Protein AF-A0A3D0DVX0-F1 (afdb_monomer_lite)

Sequence (64 aa):
MTAHTLILPLSAQYRIEDVLAFHARDAEGLAEQVGAHGVRKAVLLDGVPVLFDVRLGAAAAACR

Secondary structure (DSSP, 8-state):
-----EEEE--TT--HHHHHHHHTT-SS-SSEEEETTEEEEEEEETTEEEEEEEEE-SSEEEE-

pLDDT: mean 94.26, std 4.83, range [64.5, 98.12]

Foldseek 3Di:
DDDDKDKAWDDLPDDQVVVLVVVCPPVVQPQWDGDPFWIWGWDQDVNDTDIWTWGHDNTIIIID

Structure (mmCIF, N/CA/C/O backbone):
data_AF-A0A3D0DVX0-F1
#
_entry.id   AF-A0A3D0DVX0-F1
#
loop_
_atom_site.group_PDB
_atom_site.id
_atom_site.type_symbol
_atom_site.label_atom_id
_atom_site.label_alt_id
_atom_site.label_comp_id
_atom_site.label_asym_id
_atom_site.label_entity_id
_atom_site.label_seq_id
_atom_site.pdbx_PDB_ins_code
_atom_site.Cartn_x
_atom_site.Cartn_y
_atom_site.Cartn_z
_atom_site.occupancy
_atom_site.B_iso_or_equiv
_atom_site.auth_seq_id
_atom_site.auth_comp_id
_atom_site.auth_asym_id
_atom_site.auth_atom_id
_atom_site.pdbx_PDB_model_num
ATOM 1 N N . MET A 1 1 ? -0.632 -11.505 18.127 1.00 64.50 1 MET A N 1
ATOM 2 C CA . MET A 1 1 ? -1.277 -10.973 16.910 1.00 64.50 1 MET A CA 1
ATOM 3 C C . MET A 1 1 ? -1.053 -11.978 15.799 1.00 64.50 1 MET A C 1
ATOM 5 O O . MET A 1 1 ? 0.098 -12.281 15.508 1.00 64.50 1 MET A O 1
ATOM 9 N N . THR A 1 2 ? -2.122 -12.555 15.261 1.00 83.44 2 THR A N 1
ATOM 10 C CA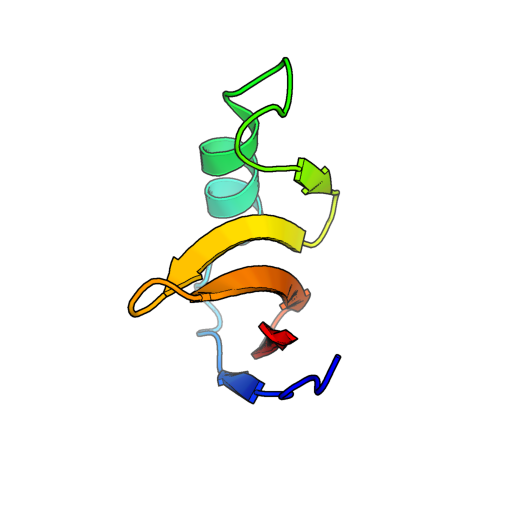 . THR A 1 2 ? -2.048 -13.486 14.127 1.00 83.44 2 THR A CA 1
ATOM 11 C C . THR A 1 2 ? -1.897 -12.669 12.847 1.00 83.44 2 THR A C 1
ATOM 13 O O . THR A 1 2 ? -2.545 -11.636 12.718 1.00 83.44 2 THR A O 1
ATOM 16 N N . ALA A 1 3 ? -1.024 -13.089 11.934 1.00 87.00 3 ALA A N 1
ATOM 17 C 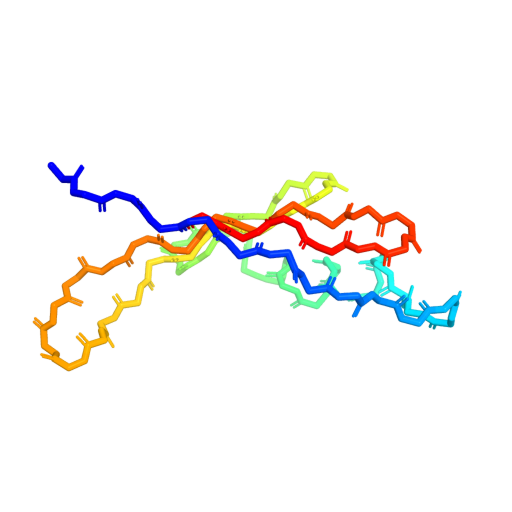CA . ALA A 1 3 ? -0.837 -12.435 10.641 1.00 87.00 3 ALA A CA 1
ATOM 18 C C . ALA A 1 3 ? -1.297 -13.379 9.528 1.00 87.00 3 ALA A C 1
ATOM 20 O O . ALA A 1 3 ? -1.049 -14.585 9.612 1.00 87.00 3 ALA A O 1
ATOM 21 N N . HIS A 1 4 ? -1.943 -12.832 8.502 1.00 93.38 4 HIS A N 1
ATOM 22 C CA . HIS A 1 4 ? -2.400 -13.581 7.336 1.00 93.38 4 HIS A CA 1
ATOM 23 C C . HIS A 1 4 ? -1.646 -13.087 6.116 1.00 93.38 4 HIS A C 1
ATOM 25 O O . HIS A 1 4 ? -1.631 -11.893 5.862 1.00 93.38 4 HIS A O 1
ATOM 31 N N . THR A 1 5 ? -1.048 -13.997 5.351 1.00 95.19 5 THR A N 1
ATOM 32 C CA . THR A 1 5 ? -0.337 -13.621 4.128 1.00 95.19 5 THR A CA 1
ATOM 33 C C . THR A 1 5 ? -1.167 -13.983 2.908 1.00 95.19 5 THR A C 1
ATOM 35 O O . THR A 1 5 ? -1.588 -15.131 2.760 1.00 95.19 5 THR A O 1
ATOM 38 N N . LEU A 1 6 ? -1.357 -13.016 2.016 1.00 97.12 6 LEU A N 1
ATOM 39 C CA . LEU A 1 6 ? -2.012 -13.184 0.723 1.00 97.12 6 LEU A CA 1
ATOM 40 C C . LEU A 1 6 ? -1.078 -12.703 -0.386 1.00 97.12 6 LEU A C 1
ATOM 42 O O . LEU A 1 6 ? -0.381 -11.701 -0.232 1.00 97.12 6 LEU A O 1
ATOM 46 N N . ILE A 1 7 ? -1.082 -13.412 -1.513 1.00 98.12 7 ILE A N 1
ATOM 47 C CA . ILE A 1 7 ? -0.394 -12.986 -2.731 1.00 98.12 7 ILE A CA 1
ATOM 48 C C . ILE A 1 7 ? -1.456 -12.651 -3.768 1.00 98.12 7 ILE A C 1
ATOM 50 O O . ILE A 1 7 ? -2.256 -13.510 -4.137 1.00 98.12 7 ILE A O 1
ATOM 54 N N . LEU A 1 8 ? -1.463 -11.404 -4.229 1.00 97.62 8 LEU A N 1
ATOM 55 C CA . LEU A 1 8 ? -2.384 -10.937 -5.259 1.00 97.62 8 LEU A CA 1
ATOM 56 C C . LEU A 1 8 ? -1.617 -10.772 -6.574 1.00 97.62 8 LEU A C 1
ATOM 58 O O . LEU A 1 8 ? -0.629 -10.038 -6.583 1.00 97.62 8 LEU A O 1
ATOM 62 N N . PRO A 1 9 ? -2.021 -11.422 -7.679 1.00 98.06 9 PRO A N 1
ATOM 63 C CA . PRO A 1 9 ? -1.388 -11.194 -8.971 1.00 98.06 9 PRO A CA 1
ATOM 64 C C . PRO A 1 9 ? -1.655 -9.761 -9.438 1.00 98.06 9 PRO A C 1
ATOM 66 O O . PRO A 1 9 ? -2.767 -9.248 -9.312 1.00 98.06 9 PRO A O 1
ATOM 69 N N . LEU A 1 10 ? -0.633 -9.125 -9.999 1.00 97.00 10 LEU A N 1
ATOM 70 C CA . LEU A 1 10 ? -0.729 -7.816 -10.631 1.00 97.00 10 LEU A CA 1
ATOM 71 C C . LEU A 1 10 ? -0.591 -7.985 -12.140 1.00 97.00 10 LEU A C 1
ATOM 73 O O . LEU A 1 10 ? 0.187 -8.809 -12.621 1.00 97.00 10 LEU A O 1
ATOM 77 N N . SER A 1 11 ? -1.364 -7.207 -12.894 1.00 96.62 11 SER A N 1
ATOM 78 C CA . SER A 1 11 ? -1.199 -7.173 -14.343 1.00 96.62 11 SER A CA 1
ATOM 79 C C . SER A 1 11 ? 0.137 -6.526 -14.707 1.00 96.62 11 SER A C 1
ATOM 81 O O . SER A 1 11 ? 0.653 -5.679 -13.980 1.00 96.62 11 SER A O 1
ATOM 83 N N . ALA A 1 12 ? 0.672 -6.870 -15.878 1.00 94.94 12 ALA A N 1
ATOM 84 C CA . ALA A 1 12 ? 1.894 -6.247 -16.388 1.00 94.94 12 ALA A CA 1
ATOM 85 C C . ALA A 1 12 ? 1.744 -4.727 -16.616 1.00 94.94 12 ALA A C 1
ATOM 87 O O . ALA A 1 12 ? 2.735 -4.010 -16.685 1.00 94.94 12 ALA A O 1
ATOM 88 N N . GLN A 1 13 ? 0.508 -4.237 -16.745 1.00 96.50 13 GLN A N 1
ATOM 89 C CA . GLN A 1 13 ? 0.170 -2.823 -16.906 1.00 96.50 13 GLN A CA 1
ATOM 90 C C . GLN A 1 13 ? -0.100 -2.112 -15.571 1.00 96.50 13 GLN A C 1
ATOM 92 O O . GLN A 1 13 ? -0.499 -0.948 -15.577 1.00 96.50 13 GLN A O 1
ATOM 97 N N . TYR A 1 14 ? 0.054 -2.790 -14.432 1.00 96.00 14 TYR A N 1
ATOM 98 C CA . TYR A 1 14 ? -0.170 -2.178 -13.129 1.00 96.00 14 TYR A CA 1
ATOM 99 C C . TYR A 1 14 ? 0.922 -1.143 -12.828 1.00 96.00 14 TYR A C 1
ATOM 101 O O . TYR A 1 14 ? 2.103 -1.473 -12.732 1.00 96.00 14 TYR A O 1
ATOM 109 N N . ARG A 1 15 ? 0.522 0.121 -12.671 1.00 95.38 15 ARG A N 1
ATOM 110 C CA . ARG A 1 15 ? 1.431 1.260 -12.483 1.00 95.38 15 ARG A CA 1
ATOM 111 C C . ARG A 1 15 ? 1.697 1.479 -11.000 1.00 95.38 15 ARG A C 1
ATOM 113 O O . ARG A 1 15 ? 0.942 2.165 -10.312 1.00 95.38 15 ARG A O 1
ATOM 120 N N . ILE A 1 16 ? 2.747 0.837 -10.497 1.00 95.81 16 ILE A N 1
ATOM 121 C CA . ILE A 1 16 ? 3.117 0.877 -9.076 1.00 95.81 16 ILE A CA 1
ATOM 122 C C . ILE A 1 16 ? 3.412 2.315 -8.643 1.00 95.81 16 ILE A C 1
ATOM 124 O O . ILE A 1 16 ? 2.942 2.749 -7.594 1.00 95.81 16 ILE A O 1
ATOM 128 N N . GLU A 1 17 ? 4.149 3.060 -9.464 1.00 95.44 17 GLU A N 1
ATOM 129 C CA . GLU A 1 17 ? 4.521 4.446 -9.198 1.00 95.44 17 GLU A CA 1
ATOM 130 C C . GLU A 1 17 ? 3.305 5.365 -9.039 1.00 95.44 17 GLU A C 1
ATOM 132 O O . GLU A 1 17 ? 3.274 6.173 -8.112 1.00 95.44 17 GLU A O 1
ATOM 137 N N . ASP A 1 18 ? 2.273 5.190 -9.868 1.00 95.94 18 ASP A N 1
ATOM 138 C CA . ASP A 1 18 ? 1.048 5.989 -9.801 1.00 95.94 18 ASP A CA 1
ATOM 139 C C . ASP A 1 18 ? 0.289 5.732 -8.497 1.00 95.94 18 ASP A C 1
ATOM 141 O O . ASP A 1 18 ? -0.165 6.666 -7.834 1.00 95.94 18 ASP A O 1
ATOM 145 N N . VAL A 1 19 ? 0.163 4.460 -8.109 1.00 95.06 19 VAL A N 1
ATOM 146 C CA . VAL A 1 19 ? -0.537 4.070 -6.880 1.00 95.06 19 VAL A CA 1
ATOM 147 C C . VAL A 1 19 ? 0.208 4.590 -5.654 1.00 95.06 19 VAL A C 1
ATOM 149 O O . VAL A 1 19 ? -0.410 5.170 -4.761 1.00 95.06 19 VAL A O 1
ATOM 152 N N . LEU A 1 20 ? 1.536 4.450 -5.614 1.00 95.94 20 LEU A N 1
ATOM 153 C CA . LEU A 1 20 ? 2.337 4.981 -4.511 1.00 95.94 20 LEU A CA 1
ATOM 154 C C .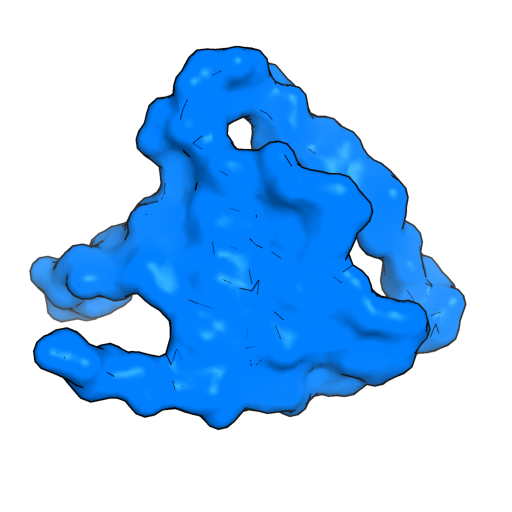 LEU A 1 20 ? 2.250 6.511 -4.437 1.00 95.94 20 LEU A C 1
ATOM 156 O O . LEU A 1 20 ? 2.036 7.049 -3.353 1.00 95.94 20 LEU A O 1
ATOM 160 N N . ALA A 1 21 ? 2.334 7.213 -5.571 1.00 95.44 21 ALA A N 1
ATOM 161 C CA . ALA A 1 21 ? 2.184 8.667 -5.617 1.00 95.44 21 ALA A CA 1
ATOM 162 C C . ALA A 1 21 ? 0.793 9.124 -5.145 1.00 95.44 21 ALA A C 1
ATOM 164 O O . ALA A 1 21 ? 0.673 10.126 -4.441 1.00 95.44 21 ALA A O 1
ATOM 165 N N . PHE A 1 22 ? -0.263 8.380 -5.486 1.00 94.50 22 PHE A N 1
ATOM 166 C CA . PHE A 1 22 ? -1.621 8.663 -5.023 1.00 94.50 22 PHE A CA 1
ATOM 167 C C . PHE A 1 22 ? -1.761 8.549 -3.497 1.00 94.50 22 PHE A C 1
ATOM 169 O O . PHE A 1 22 ? -2.430 9.388 -2.886 1.00 94.50 22 PHE A O 1
ATOM 176 N N . HIS A 1 23 ? -1.138 7.540 -2.884 1.00 95.06 23 HIS A N 1
ATOM 177 C CA . HIS A 1 23 ? -1.164 7.340 -1.432 1.00 95.06 23 HIS A CA 1
ATOM 178 C C . HIS A 1 23 ? -0.231 8.303 -0.680 1.00 95.06 23 HIS A C 1
ATOM 180 O O . HIS A 1 23 ? -0.540 8.728 0.427 1.00 95.06 23 HIS A O 1
ATOM 186 N N . ALA A 1 24 ? 0.877 8.732 -1.289 1.00 94.00 24 ALA A N 1
ATOM 187 C CA . ALA A 1 24 ? 1.857 9.629 -0.666 1.00 94.00 24 ALA A CA 1
ATOM 188 C C . ALA A 1 24 ? 1.401 11.103 -0.558 1.00 94.00 24 ALA A C 1
ATOM 190 O O . ALA A 1 24 ? 2.213 11.985 -0.288 1.00 94.00 24 ALA A O 1
ATOM 191 N N . ARG A 1 25 ? 0.115 11.398 -0.796 1.00 93.44 25 ARG A N 1
ATOM 192 C CA . ARG A 1 25 ? -0.436 12.763 -0.718 1.00 93.44 25 ARG A CA 1
ATOM 193 C C . ARG A 1 25 ? -0.625 13.253 0.719 1.00 93.44 25 ARG A C 1
ATOM 195 O O . ARG A 1 25 ? -0.678 14.461 0.927 1.00 93.44 25 ARG A O 1
ATOM 202 N N . ASP A 1 26 ? -0.725 12.339 1.683 1.00 92.38 26 ASP A N 1
ATOM 203 C CA . ASP A 1 26 ? -0.655 12.671 3.107 1.00 92.38 26 ASP A CA 1
ATOM 204 C C . ASP A 1 26 ? 0.816 12.795 3.523 1.00 92.38 26 ASP A C 1
ATOM 206 O O . ASP A 1 26 ? 1.493 11.801 3.783 1.00 92.38 26 ASP A O 1
ATOM 210 N N . ALA A 1 27 ? 1.315 14.031 3.562 1.00 88.75 27 ALA A N 1
ATOM 211 C CA . ALA A 1 27 ? 2.699 14.316 3.929 1.00 88.75 27 ALA A CA 1
ATOM 212 C C . ALA A 1 27 ? 3.006 14.020 5.408 1.00 88.75 27 ALA A C 1
ATOM 214 O O . ALA A 1 27 ? 4.168 13.815 5.758 1.00 88.75 27 ALA A O 1
ATOM 215 N N . GLU A 1 28 ? 1.988 14.001 6.272 1.00 91.12 28 GLU A N 1
ATOM 216 C CA . GLU A 1 28 ? 2.141 13.710 7.700 1.00 91.12 28 GLU A CA 1
ATOM 217 C C . GLU A 1 28 ? 2.104 12.200 7.974 1.00 91.12 28 GLU A C 1
ATOM 219 O O . GLU A 1 28 ? 2.603 11.742 9.003 1.00 91.12 28 GLU A O 1
ATOM 224 N N . GLY A 1 29 ? 1.556 11.416 7.038 1.00 89.62 29 GLY A N 1
ATOM 225 C CA . GLY A 1 29 ? 1.521 9.956 7.099 1.00 89.62 29 GLY A CA 1
ATOM 226 C C . GLY A 1 29 ? 0.736 9.427 8.299 1.00 89.62 29 GLY A C 1
ATOM 227 O O . GLY A 1 29 ? 1.105 8.402 8.882 1.00 89.62 29 GLY A O 1
ATOM 228 N N . LEU A 1 30 ? -0.317 10.146 8.705 1.00 87.56 30 LEU A N 1
ATOM 229 C CA . LEU A 1 30 ? -1.107 9.817 9.892 1.00 87.56 30 LEU A CA 1
ATOM 230 C C . LEU A 1 30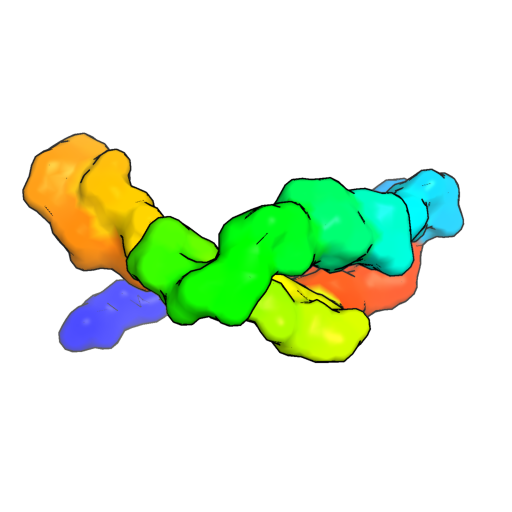 ? -2.006 8.608 9.637 1.00 87.56 30 LEU A C 1
ATOM 232 O O . LEU A 1 30 ? -2.139 7.735 10.496 1.00 87.56 30 LEU A O 1
ATOM 236 N N . ALA A 1 31 ? -2.630 8.559 8.458 1.00 84.81 31 ALA A N 1
ATOM 237 C CA . ALA A 1 31 ? -3.559 7.490 8.098 1.00 84.81 31 ALA A CA 1
ATOM 238 C C . ALA A 1 31 ? -2.855 6.291 7.446 1.00 84.81 31 ALA A C 1
ATOM 240 O O . ALA A 1 31 ? -3.268 5.142 7.625 1.00 84.81 31 ALA A O 1
ATOM 241 N N . GLU A 1 32 ? -1.799 6.548 6.676 1.00 94.44 32 GLU A N 1
ATOM 242 C CA . GLU A 1 32 ? -1.028 5.531 5.967 1.00 94.44 32 GLU A CA 1
ATOM 243 C C . GLU A 1 32 ? 0.431 5.957 5.791 1.00 94.44 32 GLU A C 1
ATOM 245 O O . GLU A 1 32 ? 0.744 7.131 5.633 1.00 94.44 32 GLU A O 1
ATOM 250 N N . GLN A 1 33 ? 1.334 4.980 5.819 1.00 96.06 33 GLN A N 1
ATOM 251 C CA . GLN A 1 33 ? 2.763 5.167 5.595 1.00 96.06 33 GLN A CA 1
ATOM 252 C C . GLN A 1 33 ? 3.118 4.595 4.228 1.00 96.06 33 GLN A C 1
ATOM 254 O O . GLN A 1 33 ? 2.925 3.401 3.982 1.00 96.06 33 GLN A O 1
ATOM 259 N N . VAL A 1 34 ? 3.665 5.431 3.351 1.00 96.75 34 VAL A N 1
ATOM 260 C CA . VAL A 1 34 ? 4.057 5.032 1.996 1.00 96.75 34 VAL A CA 1
ATOM 261 C C . VAL A 1 34 ? 5.574 4.945 1.905 1.00 96.75 34 VAL A C 1
ATOM 263 O O . VAL A 1 34 ? 6.287 5.894 2.216 1.00 96.75 34 VAL A O 1
ATOM 266 N N . GLY A 1 35 ? 6.069 3.781 1.491 1.00 93.19 35 GLY A N 1
ATOM 267 C CA . GLY A 1 35 ? 7.476 3.543 1.187 1.00 93.19 35 GLY A CA 1
ATOM 268 C C . GLY A 1 35 ? 7.708 3.377 -0.314 1.00 93.19 35 GLY A C 1
ATOM 269 O O . GLY A 1 35 ? 6.773 3.352 -1.109 1.00 93.19 35 GLY A O 1
ATOM 270 N N . ALA A 1 36 ? 8.968 3.180 -0.707 1.00 92.12 36 ALA A N 1
ATOM 271 C CA . ALA A 1 36 ? 9.355 3.071 -2.119 1.00 92.12 36 ALA A CA 1
ATOM 272 C C . ALA A 1 36 ? 8.654 1.934 -2.893 1.00 92.12 36 ALA A C 1
ATOM 274 O O . ALA A 1 36 ? 8.527 2.007 -4.111 1.00 92.12 36 ALA A O 1
ATOM 275 N N . HIS A 1 37 ? 8.212 0.880 -2.199 1.00 94.06 37 HIS A N 1
ATOM 276 C CA . HIS A 1 37 ? 7.627 -0.318 -2.813 1.00 94.06 37 HIS A CA 1
ATOM 277 C C . HIS A 1 37 ? 6.405 -0.837 -2.054 1.00 94.06 37 HIS A C 1
ATOM 279 O O . HIS A 1 37 ? 6.118 -2.035 -2.087 1.00 94.06 37 HIS A O 1
ATOM 285 N N . GLY A 1 38 ? 5.714 0.016 -1.302 1.00 96.69 38 GLY A N 1
ATOM 286 C CA . GLY A 1 38 ? 4.606 -0.470 -0.498 1.00 96.69 38 GLY A CA 1
ATOM 287 C C . GLY A 1 38 ? 3.899 0.576 0.335 1.00 96.69 38 GLY A C 1
ATOM 288 O O . GLY A 1 38 ? 4.358 1.708 0.479 1.00 96.69 38 GLY A O 1
ATOM 289 N N . VAL A 1 39 ? 2.778 0.145 0.895 1.00 97.06 39 VAL A N 1
ATOM 290 C CA . VAL A 1 39 ? 1.900 0.959 1.730 1.00 97.06 39 VAL A CA 1
ATOM 291 C C . VAL A 1 39 ? 1.585 0.176 2.994 1.00 97.06 39 VAL A C 1
ATOM 293 O O . VAL A 1 39 ? 1.255 -1.010 2.937 1.00 97.06 39 VAL A O 1
ATOM 296 N N . ARG A 1 40 ? 1.669 0.856 4.136 1.00 97.25 40 ARG A N 1
ATOM 297 C CA . ARG A 1 40 ? 1.184 0.360 5.421 1.00 97.25 40 ARG A CA 1
ATOM 298 C C . ARG A 1 40 ? 0.019 1.217 5.875 1.00 97.25 40 ARG A C 1
ATOM 300 O O . ARG A 1 40 ? 0.148 2.435 5.945 1.00 97.25 40 ARG A O 1
ATOM 307 N N . LYS A 1 41 ? -1.105 0.589 6.202 1.00 95.88 41 LYS A N 1
ATOM 308 C CA . LYS A 1 41 ? -2.332 1.300 6.565 1.00 95.88 41 LYS A CA 1
ATOM 309 C C . LYS A 1 41 ? -3.056 0.591 7.691 1.00 95.88 41 LYS A C 1
ATOM 311 O O . LYS A 1 41 ? -3.338 -0.601 7.594 1.00 95.88 41 LYS A O 1
ATOM 316 N N . ALA A 1 42 ? -3.363 1.326 8.752 1.00 93.69 42 ALA A N 1
ATOM 317 C CA . ALA A 1 42 ? -4.244 0.823 9.793 1.00 93.69 42 ALA A CA 1
ATOM 318 C C . ALA A 1 42 ? -5.700 0.985 9.344 1.00 93.69 42 ALA A C 1
ATOM 320 O O . ALA A 1 42 ? -6.091 2.047 8.857 1.00 93.69 42 ALA A O 1
ATOM 321 N N . VAL A 1 43 ? -6.504 -0.061 9.508 1.00 93.00 43 VAL A N 1
ATOM 322 C CA . VAL A 1 43 ? -7.943 -0.025 9.234 1.00 93.00 43 VAL A CA 1
ATOM 323 C C . VAL A 1 43 ? -8.702 -0.713 10.365 1.00 93.00 43 VAL A C 1
ATOM 325 O O . VAL A 1 43 ? -8.179 -1.603 11.035 1.00 93.00 43 VAL A O 1
ATOM 328 N N . LEU A 1 44 ? -9.949 -0.302 10.586 1.00 95.31 44 LEU A N 1
ATOM 329 C CA . LEU A 1 44 ? -10.896 -1.093 11.365 1.00 95.31 44 LEU A CA 1
ATOM 330 C C . LEU A 1 44 ? -11.614 -2.044 10.409 1.00 95.31 44 LEU A C 1
ATOM 332 O O . LEU A 1 44 ? -12.305 -1.590 9.499 1.00 95.31 44 LEU A O 1
ATOM 336 N N . LEU A 1 45 ? -11.451 -3.346 10.625 1.00 94.19 45 LEU A N 1
ATOM 337 C CA . LEU A 1 45 ? -12.135 -4.397 9.880 1.00 94.19 45 LEU A CA 1
ATOM 338 C C . LEU A 1 45 ? -13.057 -5.142 10.845 1.00 94.19 45 LEU A C 1
ATOM 340 O O . LEU A 1 45 ? -12.579 -5.756 11.793 1.00 94.19 45 LEU A O 1
ATOM 344 N N . ASP A 1 46 ? -14.371 -5.021 10.652 1.00 96.00 46 ASP A N 1
ATOM 345 C CA . ASP A 1 46 ? -15.394 -5.593 11.544 1.00 96.00 46 ASP A CA 1
ATOM 346 C C . ASP A 1 46 ? -15.163 -5.272 13.034 1.00 96.00 46 ASP A C 1
ATOM 348 O O . ASP A 1 46 ? -15.282 -6.115 13.920 1.00 96.00 46 ASP A O 1
ATOM 352 N N . GLY A 1 47 ? -14.785 -4.019 13.316 1.00 96.38 47 GLY A N 1
ATOM 353 C CA . GLY A 1 47 ? -14.499 -3.537 14.672 1.00 96.38 47 GLY A CA 1
ATOM 354 C C . GLY A 1 47 ? -13.141 -3.969 15.235 1.00 96.38 47 GLY A C 1
ATOM 355 O O . GLY A 1 47 ? -12.778 -3.544 16.331 1.00 96.38 47 GLY A O 1
ATOM 356 N N . VAL A 1 48 ? -12.361 -4.759 14.493 1.00 94.31 48 VAL A N 1
ATOM 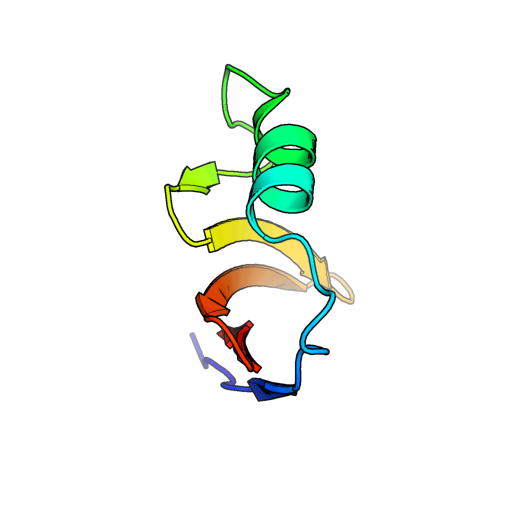357 C CA . VAL A 1 48 ? -11.013 -5.179 14.879 1.00 94.31 48 VAL A CA 1
ATOM 358 C C . VAL A 1 48 ? -9.977 -4.255 14.227 1.00 94.31 48 VAL A C 1
ATOM 360 O O . VAL A 1 48 ? -9.977 -4.104 13.004 1.00 94.31 48 VAL A O 1
ATOM 363 N N . PRO A 1 49 ? -9.066 -3.637 15.001 1.00 94.00 49 PRO A N 1
ATOM 364 C CA . PRO A 1 49 ? -7.952 -2.894 14.434 1.00 94.00 49 PRO A CA 1
ATOM 365 C C . PRO A 1 49 ? -6.957 -3.855 13.790 1.00 94.00 49 PRO A C 1
ATOM 367 O O . PRO A 1 49 ? -6.373 -4.716 14.453 1.00 94.00 49 PRO A O 1
ATOM 370 N N . VAL A 1 50 ? -6.749 -3.682 12.490 1.00 93.94 50 VAL A N 1
ATOM 371 C CA . VAL A 1 50 ? -5.797 -4.458 11.700 1.00 93.94 50 VAL A CA 1
ATOM 372 C C . VAL A 1 50 ? -4.830 -3.520 10.994 1.00 93.94 50 VAL A C 1
ATOM 374 O O . VAL A 1 50 ? -5.155 -2.382 10.654 1.00 93.94 50 VAL A O 1
ATOM 377 N N . LEU A 1 51 ? -3.612 -4.004 10.789 1.00 94.62 51 LEU A N 1
ATOM 378 C CA . LEU A 1 51 ? -2.612 -3.324 9.984 1.00 94.62 51 LEU A CA 1
ATOM 379 C C . LEU A 1 51 ? -2.498 -4.075 8.666 1.00 94.62 51 LEU A C 1
ATOM 381 O O . LEU A 1 51 ? -2.174 -5.255 8.683 1.00 94.62 51 LEU A O 1
ATOM 385 N N . PHE A 1 52 ? -2.722 -3.384 7.556 1.00 95.75 52 PHE A N 1
ATOM 386 C CA . PHE A 1 52 ? -2.381 -3.893 6.236 1.00 95.75 52 PHE A CA 1
ATOM 387 C C . PHE A 1 52 ? -0.960 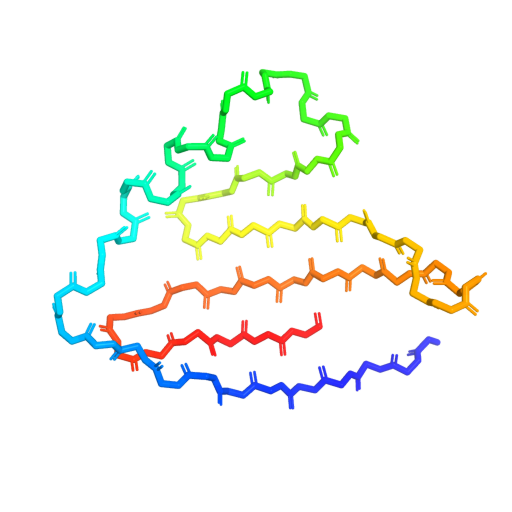-3.476 5.896 1.00 95.75 52 PHE A C 1
ATOM 389 O O . PHE A 1 52 ? -0.628 -2.291 5.963 1.00 95.75 52 PHE A O 1
ATOM 396 N N . ASP A 1 53 ? -0.135 -4.448 5.528 1.00 96.62 53 ASP A N 1
ATOM 397 C CA . ASP A 1 53 ? 1.209 -4.245 4.999 1.00 96.62 53 ASP A CA 1
ATOM 398 C C . ASP A 1 53 ? 1.275 -4.819 3.582 1.00 96.62 53 ASP A C 1
ATOM 400 O O . ASP A 1 53 ? 1.203 -6.033 3.379 1.00 96.62 53 ASP A O 1
ATOM 404 N N . VAL A 1 54 ? 1.348 -3.935 2.586 1.00 97.50 54 VAL A N 1
ATOM 405 C CA . VAL A 1 54 ? 1.319 -4.304 1.169 1.00 97.50 54 VAL A CA 1
ATOM 406 C C . VAL A 1 54 ? 2.650 -3.957 0.524 1.00 97.50 54 VAL A C 1
ATOM 408 O O . VAL A 1 54 ? 3.020 -2.786 0.436 1.00 97.50 54 VAL A O 1
ATOM 411 N N . ARG A 1 55 ? 3.343 -4.970 -0.004 1.00 97.94 55 ARG A N 1
ATOM 412 C CA . ARG A 1 55 ? 4.549 -4.814 -0.826 1.00 97.94 55 ARG A CA 1
ATOM 413 C C . ARG A 1 55 ? 4.220 -5.076 -2.289 1.00 97.94 55 ARG A C 1
ATOM 415 O O . ARG A 1 55 ? 3.769 -6.166 -2.631 1.00 97.94 55 ARG A O 1
ATOM 422 N N . LEU A 1 56 ? 4.465 -4.090 -3.143 1.00 97.50 56 LEU A N 1
ATOM 423 C CA . LEU A 1 56 ? 4.177 -4.132 -4.575 1.00 97.50 56 LEU A CA 1
ATOM 424 C C . LEU A 1 56 ? 5.422 -4.593 -5.345 1.00 97.50 56 LEU A C 1
ATOM 426 O O . LEU A 1 56 ? 6.466 -3.943 -5.298 1.00 97.50 56 LEU A O 1
ATOM 430 N N . GLY A 1 57 ? 5.312 -5.722 -6.044 1.00 95.75 57 GLY A N 1
ATOM 431 C CA . GLY A 1 57 ? 6.307 -6.221 -6.993 1.00 95.75 57 GLY A CA 1
ATOM 432 C C . GLY A 1 57 ? 5.782 -6.184 -8.429 1.00 95.75 57 GLY A C 1
ATOM 433 O O . GLY A 1 57 ? 4.610 -5.921 -8.662 1.00 95.75 57 GLY A O 1
ATOM 434 N N . ALA A 1 58 ? 6.635 -6.488 -9.409 1.00 94.44 58 ALA A N 1
ATOM 435 C CA . ALA A 1 58 ? 6.298 -6.321 -10.829 1.00 94.44 58 ALA A CA 1
ATOM 436 C C . ALA A 1 58 ? 5.112 -7.178 -11.329 1.00 94.44 58 ALA A C 1
ATOM 438 O O . ALA A 1 58 ? 4.446 -6.794 -12.281 1.00 94.44 58 ALA A O 1
ATOM 439 N N . ALA A 1 59 ? 4.858 -8.335 -10.710 1.00 97.19 59 ALA A N 1
ATOM 440 C CA . ALA A 1 59 ? 3.807 -9.272 -11.132 1.00 97.19 59 ALA A CA 1
ATOM 441 C C . ALA A 1 59 ? 2.856 -9.682 -9.999 1.00 97.19 59 ALA A C 1
ATOM 443 O O . ALA A 1 59 ? 1.887 -10.401 -10.232 1.00 97.19 59 ALA A O 1
ATOM 444 N N . ALA A 1 60 ? 3.140 -9.272 -8.762 1.00 98.00 60 ALA A N 1
ATOM 445 C CA . ALA A 1 60 ? 2.327 -9.618 -7.607 1.00 98.00 60 ALA A CA 1
ATOM 446 C C . ALA A 1 60 ? 2.532 -8.630 -6.457 1.00 98.00 60 ALA A C 1
ATOM 448 O O . ALA A 1 60 ? 3.618 -8.070 -6.289 1.00 98.00 60 ALA A O 1
ATOM 449 N N . ALA A 1 61 ? 1.499 -8.480 -5.635 1.00 98.00 61 ALA A N 1
ATOM 450 C CA . ALA A 1 61 ? 1.570 -7.844 -4.334 1.00 98.00 61 ALA A CA 1
ATOM 451 C C . ALA A 1 61 ? 1.625 -8.913 -3.237 1.00 98.00 61 ALA A C 1
ATOM 453 O O . ALA A 1 61 ? 0.857 -9.877 -3.265 1.00 98.00 61 ALA A O 1
ATOM 454 N N . ALA A 1 62 ? 2.513 -8.727 -2.265 1.00 97.94 62 ALA A N 1
ATOM 455 C CA . ALA A 1 62 ? 2.509 -9.492 -1.026 1.00 97.94 62 ALA A CA 1
ATOM 456 C C . ALA A 1 62 ? 1.802 -8.673 0.057 1.00 97.94 62 ALA A C 1
ATOM 458 O O . ALA A 1 62 ? 2.249 -7.574 0.386 1.00 97.94 62 ALA A O 1
ATOM 459 N N . CYS A 1 63 ? 0.708 -9.206 0.590 1.00 97.12 63 CYS A N 1
ATOM 460 C CA . CYS A 1 63 ? -0.138 -8.568 1.594 1.00 97.12 63 CYS A CA 1
ATOM 461 C C . CYS A 1 63 ? -0.033 -9.342 2.909 1.00 97.12 63 CYS A C 1
ATOM 463 O O . CYS A 1 63 ? -0.158 -10.570 2.894 1.00 97.12 63 CYS A O 1
ATOM 465 N N . ARG A 1 64 ? 0.188 -8.641 4.022 1.00 94.50 64 ARG A N 1
ATOM 466 C CA . ARG A 1 64 ? 0.286 -9.205 5.372 1.00 94.50 64 ARG A CA 1
ATOM 467 C C . ARG A 1 64 ? -0.569 -8.443 6.380 1.00 94.50 64 ARG A C 1
ATOM 469 O O . ARG A 1 64 ? -0.732 -7.216 6.184 1.00 94.50 64 ARG A O 1
#

Radius of gyration: 12.46 Å; chains: 1; bounding box: 25×28×34 Å